Protein AF-T1GIL8-F1 (afdb_monomer)

Organism: Megaselia scalaris (NCBI:txid36166)

pLDDT: mean 85.27, std 10.21, range [36.31, 94.94]

Foldseek 3Di:
DLVV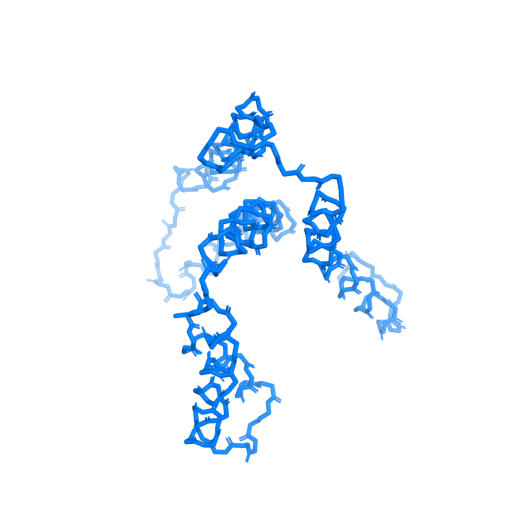VLVVVCVVVVPDDSVVSVVVSVVVVVVVVVCLVDPCNVVVVVLCCVLQPPVLCLVVVLVVLCCVPPVVHLVNVQVVCCVVPVDRDDPVVNCCSNPVVSVVSVVVVVVVVVPDDQDDDPNHGDPVVSVVVSVVSNCVSVVVVVVVVVVVVVPPPDPDPPD

Solvent-accessible surface area (backbone atoms only — not comparable to full-atom values): 9294 Å² total; per-residue (Å²): 110,71,65,58,56,50,49,57,50,38,73,74,42,74,85,60,60,70,68,59,53,50,52,52,52,50,53,53,48,49,60,60,48,54,62,48,72,43,100,63,10,67,63,53,47,52,51,44,44,46,29,58,40,54,52,38,47,55,55,52,50,49,53,50,44,48,41,49,24,64,72,65,23,44,70,52,54,45,49,53,48,24,69,76,69,72,47,84,71,56,69,66,60,48,49,37,54,53,47,48,53,52,48,54,50,49,50,52,49,52,51,55,59,70,67,62,63,84,70,61,59,95,86,40,74,65,57,70,68,58,54,54,51,33,52,49,47,27,49,54,62,56,48,49,57,59,51,53,53,51,52,52,58,73,68,49,90,63,99,58,98,84,120

Radius of gyration: 20.56 Å; Cα contacts (8 Å, |Δi|>4): 83; chains: 1; bounding box: 52×43×54 Å

InterPro domains:
  IPR000175 Sodium:neurotransmitter symporter [PF00209] (2-154)
  IPR000175 Sodium:neurotransmitter symporter [PS50267] (1-158)
  IPR000175 Sodium:neurotransmitter symporter [PTHR11616] (1-160)
  IPR037272 Sodium:neurotransmitter symporter superfamily [SSF161070] (1-154)

Secondary structure (DSSP, 8-state):
-HHHHHHHHHHH-TTS-HHHHHHHHHHHHHHHHHHHTSTTHHHHHHHHIIIIIIHHHHHHHHHHHHIIIIIIIHHHHHHHHHHHHS----HHHHHIIIIIHHHHHHHHHHHHHHS-PPPEETTEEPPHHHHHHHHHHHHHHHHHHHHHHHHHHHH--SS-S--

Mean predicted aligned error: 7.48 Å

Sequence (163 aa):
MVSCVITVIKDKFKSIPHWTLSAGASIVGFLCGLVYMTPGGQFIMNLVDFYGCCFIAIFLAIAQLIAVSWMYGVKRLCRDIAFMFGIKTGLYWRICWGFVTPGLMALVLIYSLVEYQPLTYNGVEYPDLYYNIGWGMWAIGICQLPFWACYVVYKQKGSSLME

Structure (mmCIF, N/CA/C/O backbone):
data_AF-T1GIL8-F1
#
_entry.id   AF-T1GIL8-F1
#
loop_
_atom_site.group_PDB
_atom_site.id
_atom_site.type_symbol
_atom_site.label_atom_id
_atom_site.label_alt_id
_atom_site.label_comp_id
_atom_site.label_asym_id
_atom_site.label_entity_id
_atom_site.label_seq_id
_atom_site.pdbx_PDB_ins_code
_atom_site.Cartn_x
_atom_site.Cartn_y
_atom_site.Cartn_z
_atom_site.occupancy
_atom_site.B_iso_or_equiv
_atom_site.auth_seq_id
_atom_site.auth_comp_id
_atom_site.auth_asym_id
_atom_site.auth_atom_id
_atom_site.pdbx_PDB_model_num
ATOM 1 N N . MET A 1 1 ? 9.751 -4.645 6.661 1.00 78.81 1 MET A N 1
ATOM 2 C CA . MET A 1 1 ? 8.757 -4.966 5.610 1.00 78.81 1 MET A CA 1
ATOM 3 C C . MET A 1 1 ? 8.560 -6.466 5.440 1.00 78.81 1 MET A C 1
ATOM 5 O O . MET A 1 1 ? 7.439 -6.917 5.623 1.00 78.81 1 MET A O 1
ATOM 9 N N . VAL A 1 2 ? 9.616 -7.258 5.201 1.00 87.31 2 VAL A N 1
ATOM 10 C CA . VAL A 1 2 ? 9.500 -8.734 5.099 1.00 87.31 2 VAL A CA 1
ATOM 11 C C . VAL A 1 2 ? 8.887 -9.367 6.358 1.00 87.31 2 VAL A C 1
ATOM 13 O O . VAL A 1 2 ? 8.048 -10.255 6.257 1.00 87.31 2 VAL A O 1
ATOM 16 N N . SER A 1 3 ? 9.219 -8.849 7.545 1.00 87.75 3 SER A N 1
ATOM 17 C CA . SER A 1 3 ? 8.596 -9.257 8.810 1.00 87.75 3 SER A CA 1
ATOM 18 C C . SER A 1 3 ? 7.071 -9.101 8.810 1.00 87.75 3 SER A C 1
ATOM 20 O O . SER A 1 3 ? 6.380 -10.017 9.236 1.00 87.75 3 SER A O 1
ATOM 22 N N . CYS A 1 4 ? 6.534 -7.995 8.281 1.00 89.69 4 CYS A N 1
ATOM 23 C CA . CYS A 1 4 ? 5.090 -7.766 8.188 1.00 89.69 4 CYS A CA 1
ATOM 24 C C . CYS A 1 4 ? 4.418 -8.815 7.294 1.00 89.69 4 CYS A C 1
ATOM 26 O O . CYS A 1 4 ? 3.386 -9.364 7.665 1.00 89.69 4 CYS A O 1
ATOM 28 N N . VAL A 1 5 ? 5.035 -9.139 6.152 1.00 88.50 5 VAL A N 1
ATOM 29 C CA . VAL A 1 5 ? 4.530 -10.165 5.225 1.00 88.50 5 VAL A CA 1
ATOM 30 C C . VAL A 1 5 ? 4.511 -11.538 5.896 1.00 88.50 5 VAL A C 1
ATOM 32 O O . VAL A 1 5 ? 3.494 -12.228 5.861 1.00 88.50 5 VAL A O 1
ATOM 35 N N . ILE A 1 6 ? 5.603 -11.918 6.567 1.00 90.38 6 ILE A N 1
ATOM 36 C CA . ILE A 1 6 ? 5.691 -13.198 7.281 1.00 90.38 6 ILE A CA 1
ATOM 37 C C . ILE A 1 6 ? 4.642 -13.275 8.395 1.00 90.38 6 ILE A C 1
ATOM 39 O O . ILE A 1 6 ? 4.005 -14.317 8.549 1.00 90.38 6 ILE A O 1
ATOM 43 N N . THR A 1 7 ? 4.432 -12.193 9.149 1.00 90.25 7 THR A N 1
ATOM 44 C CA . THR A 1 7 ? 3.407 -12.139 10.199 1.00 90.25 7 THR A CA 1
ATOM 45 C C . THR A 1 7 ? 2.007 -12.326 9.618 1.00 90.25 7 THR A C 1
ATOM 47 O O . THR A 1 7 ? 1.284 -13.197 10.088 1.00 90.25 7 THR A O 1
ATOM 50 N N . VAL A 1 8 ? 1.653 -11.617 8.538 1.00 90.44 8 VAL A N 1
ATOM 51 C CA . VAL A 1 8 ? 0.337 -11.756 7.884 1.00 90.44 8 VAL A CA 1
ATOM 52 C C . VAL A 1 8 ? 0.098 -13.186 7.383 1.00 90.44 8 VAL A C 1
ATOM 54 O O . VAL A 1 8 ? -0.992 -13.734 7.559 1.00 90.44 8 VAL A O 1
ATOM 57 N N . ILE A 1 9 ? 1.114 -13.822 6.790 1.00 89.44 9 ILE A N 1
ATOM 58 C CA . ILE A 1 9 ? 1.013 -15.215 6.327 1.00 89.44 9 ILE A CA 1
ATOM 59 C C . ILE A 1 9 ? 0.846 -16.167 7.515 1.00 89.44 9 ILE A C 1
ATOM 61 O O . ILE A 1 9 ? 0.002 -17.063 7.473 1.00 89.44 9 ILE A O 1
ATOM 65 N N . LYS A 1 10 ? 1.616 -15.963 8.587 1.00 88.88 10 LYS A N 1
ATOM 66 C CA . LYS A 1 10 ? 1.553 -16.784 9.800 1.00 88.88 10 LYS A CA 1
ATOM 67 C C . LYS A 1 10 ? 0.206 -16.654 10.519 1.00 88.88 10 LYS A C 1
ATOM 69 O O . LYS A 1 10 ? -0.299 -17.656 11.023 1.00 88.88 10 LYS A O 1
ATOM 74 N N . ASP A 1 11 ? -0.395 -15.466 10.518 1.00 91.69 11 ASP A N 1
ATOM 75 C CA . ASP A 1 11 ? -1.718 -15.223 11.105 1.00 91.69 11 ASP A CA 1
ATOM 76 C C . ASP A 1 11 ? -2.827 -15.970 10.346 1.00 91.69 11 ASP A C 1
ATOM 78 O O . ASP A 1 11 ? -3.778 -16.458 10.958 1.00 91.69 11 ASP A O 1
ATOM 82 N N . LYS A 1 12 ? -2.695 -16.124 9.019 1.00 89.06 12 LYS A N 1
ATOM 83 C CA . LYS A 1 12 ? -3.610 -16.944 8.204 1.00 89.06 12 LYS A CA 1
ATOM 84 C C . LYS A 1 12 ? -3.327 -18.445 8.319 1.00 89.06 12 LYS A C 1
ATOM 86 O O . LYS A 1 12 ? -4.268 -19.231 8.405 1.00 89.06 12 LYS A O 1
ATOM 91 N N . PHE A 1 13 ? -2.058 -18.849 8.331 1.00 88.88 13 PHE A N 1
ATOM 92 C CA . PHE A 1 13 ? -1.621 -20.248 8.346 1.00 88.88 13 PHE A CA 1
ATOM 93 C C . PHE A 1 13 ? -0.810 -20.564 9.605 1.00 88.88 13 PHE A C 1
ATOM 95 O O . PHE A 1 13 ? 0.411 -20.728 9.572 1.00 88.88 13 PHE A O 1
ATOM 102 N N . LYS A 1 14 ? -1.517 -20.722 10.729 1.00 82.88 14 LYS A N 1
ATOM 103 C CA . LYS A 1 14 ? -0.918 -20.948 12.058 1.00 82.88 14 LYS A CA 1
ATOM 104 C C . LYS A 1 14 ? -0.079 -22.235 12.169 1.00 82.88 14 LYS A C 1
ATOM 106 O O . LYS A 1 14 ? 0.709 -22.366 13.098 1.00 82.88 14 LYS A O 1
ATOM 111 N N . SER A 1 15 ? -0.243 -23.178 11.236 1.00 85.88 15 SER A N 1
ATOM 112 C CA . SER A 1 15 ? 0.443 -24.478 11.240 1.00 85.88 15 SER A CA 1
ATOM 113 C C . SER A 1 15 ? 1.888 -24.433 10.728 1.00 85.88 15 SER A C 1
ATOM 115 O O . SER A 1 15 ? 2.620 -25.400 10.929 1.00 85.88 15 SER A O 1
ATOM 117 N N . ILE A 1 16 ? 2.306 -23.364 10.040 1.00 87.00 16 ILE A N 1
ATOM 118 C CA . ILE A 1 16 ? 3.621 -23.314 9.386 1.00 87.00 16 ILE A CA 1
ATOM 119 C C . ILE A 1 16 ? 4.664 -22.734 10.359 1.00 87.00 16 ILE A C 1
ATOM 121 O O . ILE A 1 16 ? 4.433 -21.671 10.946 1.00 87.00 16 ILE A O 1
ATOM 125 N N . PRO A 1 17 ? 5.829 -23.384 10.539 1.00 86.94 17 PRO A N 1
ATOM 126 C CA . PRO A 1 17 ? 6.876 -22.867 11.410 1.00 86.94 17 PRO A CA 1
ATOM 127 C C . PRO A 1 17 ? 7.534 -21.600 10.833 1.00 86.94 17 PRO A C 1
ATOM 129 O O . PRO A 1 17 ? 7.717 -21.446 9.626 1.00 86.94 17 PRO A O 1
ATOM 132 N N . HIS A 1 18 ? 7.931 -20.683 11.723 1.00 86.19 18 HIS A N 1
ATOM 133 C CA . HIS A 1 18 ? 8.435 -19.355 11.345 1.00 86.19 18 HIS A CA 1
ATOM 134 C C . HIS A 1 18 ? 9.722 -19.400 10.506 1.00 86.19 18 HIS A C 1
ATOM 136 O O . HIS A 1 18 ? 9.877 -18.607 9.579 1.00 86.19 18 HIS A O 1
ATOM 142 N N . TRP A 1 19 ? 10.624 -20.341 10.799 1.00 87.75 19 TRP A N 1
ATOM 143 C CA . TRP A 1 19 ? 11.894 -20.468 10.083 1.00 87.75 19 TRP A CA 1
ATOM 144 C C . TRP A 1 19 ? 11.685 -20.805 8.598 1.00 87.75 19 TRP A C 1
ATOM 146 O O . TRP A 1 19 ? 12.368 -20.240 7.750 1.00 87.75 19 TRP A O 1
ATOM 156 N N . THR A 1 20 ? 10.693 -21.643 8.271 1.00 89.75 20 THR A N 1
ATOM 157 C CA . THR A 1 20 ? 10.372 -22.020 6.885 1.00 89.75 20 THR A CA 1
ATOM 158 C C . THR A 1 20 ? 9.805 -20.843 6.099 1.00 89.75 20 THR A C 1
ATOM 160 O O . THR A 1 20 ? 10.187 -20.638 4.950 1.00 89.75 20 THR A O 1
ATOM 163 N N . LEU A 1 21 ? 8.945 -20.028 6.720 1.00 90.56 21 LEU A N 1
ATOM 164 C CA . LEU A 1 21 ? 8.421 -18.809 6.092 1.00 90.56 21 LEU A CA 1
ATOM 165 C C . LEU A 1 21 ? 9.537 -17.801 5.800 1.00 90.56 21 LEU A C 1
ATOM 167 O O . LEU A 1 21 ? 9.569 -17.220 4.718 1.00 90.56 21 LEU A O 1
ATOM 171 N N . SER A 1 22 ? 10.463 -17.622 6.747 1.00 91.31 22 SER A N 1
ATOM 172 C CA . SER A 1 22 ? 11.615 -16.735 6.568 1.00 91.31 22 SER A CA 1
ATOM 173 C C . SER A 1 22 ? 12.537 -17.228 5.450 1.00 91.31 22 SER A C 1
ATOM 175 O O . SER A 1 22 ? 12.840 -16.475 4.529 1.00 91.31 22 SER A O 1
ATOM 177 N N . ALA A 1 23 ? 12.896 -18.517 5.461 1.00 92.69 23 ALA A N 1
ATOM 178 C CA . ALA A 1 23 ? 13.730 -19.120 4.424 1.00 92.69 23 ALA A CA 1
ATOM 179 C C . ALA A 1 23 ? 13.091 -19.005 3.029 1.00 92.69 23 ALA A C 1
ATOM 181 O O . ALA A 1 23 ? 13.760 -18.603 2.078 1.00 92.69 23 ALA A O 1
ATOM 182 N N . GLY A 1 24 ? 11.788 -19.284 2.909 1.00 92.12 24 GLY A N 1
ATOM 183 C CA . GLY A 1 24 ? 11.055 -19.126 1.652 1.00 92.12 24 GLY A CA 1
ATOM 184 C C . GLY A 1 24 ? 11.058 -17.681 1.146 1.00 92.12 24 GLY A C 1
ATOM 185 O O . GLY A 1 24 ? 11.370 -17.440 -0.019 1.00 92.12 24 GLY A O 1
ATOM 186 N N . ALA A 1 25 ? 10.786 -16.710 2.024 1.00 92.19 25 ALA A N 1
ATOM 187 C CA . ALA A 1 25 ? 10.817 -15.292 1.668 1.00 92.19 25 ALA A CA 1
ATOM 188 C C . ALA A 1 25 ? 12.215 -14.835 1.216 1.00 92.19 25 ALA A C 1
ATOM 190 O O . ALA A 1 25 ? 12.326 -14.086 0.246 1.00 92.19 25 ALA A O 1
ATOM 191 N N . SER A 1 26 ? 13.280 -15.309 1.871 1.00 93.06 26 SER A N 1
ATOM 192 C CA . SER A 1 26 ? 14.661 -15.008 1.481 1.00 93.06 26 SER A CA 1
ATOM 193 C C . SER A 1 26 ? 15.029 -15.594 0.119 1.00 93.06 26 SER A C 1
ATOM 195 O O . SER A 1 26 ? 15.640 -14.894 -0.684 1.00 93.06 26 SER A O 1
ATOM 197 N N . ILE A 1 27 ? 14.636 -16.840 -0.172 1.00 94.94 27 ILE A N 1
ATOM 198 C CA . ILE A 1 27 ? 14.907 -17.480 -1.470 1.00 94.94 27 ILE A CA 1
ATOM 199 C C . ILE A 1 27 ? 14.178 -16.735 -2.594 1.00 94.94 27 ILE A C 1
ATOM 201 O O . ILE A 1 27 ? 14.796 -16.383 -3.596 1.00 94.94 27 ILE A O 1
ATOM 205 N N . VAL A 1 28 ? 12.887 -16.437 -2.416 1.00 93.81 28 VAL A N 1
ATOM 206 C CA . VAL A 1 28 ? 12.107 -15.679 -3.409 1.00 93.81 28 VAL A CA 1
ATOM 207 C C . VAL A 1 28 ? 12.686 -14.275 -3.596 1.00 93.81 28 VAL A C 1
ATOM 209 O O . VAL A 1 28 ? 12.877 -13.836 -4.727 1.00 93.81 28 VAL A O 1
ATOM 212 N N . GLY A 1 29 ? 13.025 -13.589 -2.500 1.00 92.69 29 GLY A N 1
ATOM 213 C CA . GLY A 1 29 ? 13.655 -12.271 -2.546 1.00 92.69 29 GLY A CA 1
ATOM 214 C C . GLY A 1 29 ? 14.998 -12.277 -3.280 1.00 92.69 29 GLY A C 1
ATOM 215 O O . GLY A 1 29 ? 15.259 -11.374 -4.069 1.00 92.69 29 GLY A O 1
ATOM 216 N N . PHE A 1 30 ? 15.819 -13.311 -3.081 1.00 93.94 30 PHE A N 1
ATOM 217 C CA . PHE A 1 30 ? 17.088 -13.480 -3.789 1.00 93.94 30 PHE A CA 1
ATOM 218 C C . PHE A 1 30 ? 16.880 -13.704 -5.293 1.00 93.94 30 PHE A C 1
ATOM 220 O O . PHE A 1 30 ? 17.522 -13.037 -6.102 1.00 93.94 30 PHE A O 1
ATOM 227 N N . LEU A 1 31 ? 15.944 -14.581 -5.674 1.00 94.31 31 LEU A N 1
ATOM 228 C CA . LEU A 1 31 ? 15.628 -14.850 -7.081 1.00 94.31 31 LEU A CA 1
ATOM 229 C C . LEU A 1 31 ? 15.094 -13.606 -7.803 1.00 94.31 31 LEU A C 1
ATOM 231 O O . LEU A 1 31 ? 15.541 -13.305 -8.907 1.00 94.31 31 LEU A O 1
ATOM 235 N N . CYS A 1 32 ? 14.194 -12.846 -7.175 1.00 91.56 32 CYS A N 1
ATOM 236 C CA . CYS A 1 32 ? 13.731 -11.570 -7.726 1.00 91.56 32 CYS A CA 1
ATOM 237 C C . CYS A 1 32 ? 14.862 -10.530 -7.774 1.00 91.56 32 CYS A C 1
ATOM 239 O O . CYS A 1 32 ? 14.979 -9.788 -8.744 1.00 91.56 32 CYS A O 1
ATOM 241 N N . GLY A 1 33 ? 15.721 -10.502 -6.751 1.00 91.69 33 GLY A N 1
ATOM 242 C CA . GLY A 1 33 ? 16.879 -9.613 -6.668 1.00 91.69 33 GLY A CA 1
ATOM 243 C C . GLY A 1 33 ? 17.884 -9.803 -7.807 1.00 91.69 33 GLY A C 1
ATOM 244 O O . GLY A 1 33 ? 18.444 -8.821 -8.292 1.00 91.69 33 GLY A O 1
ATOM 245 N N . LEU A 1 34 ? 18.070 -11.039 -8.283 1.00 92.75 34 LEU A N 1
ATOM 246 C CA . LEU A 1 34 ? 18.970 -11.346 -9.402 1.00 92.75 34 LEU A CA 1
ATOM 247 C C . LEU A 1 34 ? 18.593 -10.607 -10.692 1.00 92.75 34 LEU A C 1
ATOM 249 O O . LEU A 1 34 ? 19.487 -10.186 -11.424 1.00 92.75 34 LEU A O 1
ATOM 253 N N . VAL A 1 35 ? 17.298 -10.393 -10.953 1.00 90.56 35 VAL A N 1
ATOM 254 C CA . VAL A 1 35 ? 16.825 -9.654 -12.140 1.00 90.56 35 VAL A CA 1
ATOM 255 C C . VAL A 1 35 ? 17.392 -8.232 -12.155 1.00 90.56 35 VAL A C 1
ATOM 257 O O . VAL A 1 35 ? 17.794 -7.724 -13.203 1.00 90.56 35 VAL A O 1
ATOM 260 N N . TYR A 1 36 ? 17.507 -7.614 -10.982 1.00 89.44 36 TYR A N 1
ATOM 261 C CA . TYR A 1 36 ? 17.977 -6.241 -10.840 1.00 89.44 36 TYR A CA 1
ATOM 262 C C . TYR A 1 36 ? 19.501 -6.086 -10.824 1.00 89.44 36 TYR A C 1
ATOM 264 O O . TYR A 1 36 ? 19.995 -4.969 -10.938 1.00 89.44 36 TYR A O 1
ATOM 272 N N . MET A 1 37 ? 20.251 -7.185 -10.719 1.00 91.12 37 MET A N 1
ATOM 273 C CA . MET A 1 37 ? 21.720 -7.177 -10.797 1.00 91.12 37 MET A CA 1
ATOM 274 C C . MET A 1 37 ? 22.240 -7.242 -12.243 1.00 91.12 37 MET A C 1
ATOM 276 O O . MET A 1 37 ? 23.444 -7.181 -12.480 1.00 91.12 37 MET A O 1
ATOM 280 N N . THR A 1 38 ? 21.349 -7.388 -13.226 1.00 91.94 38 THR A N 1
ATOM 281 C CA . THR A 1 38 ? 21.703 -7.384 -14.652 1.00 91.94 38 THR A CA 1
ATOM 282 C C . THR A 1 38 ? 22.129 -5.979 -15.121 1.00 91.94 38 THR A C 1
ATOM 284 O O . THR A 1 38 ? 21.755 -4.989 -14.492 1.00 91.94 38 THR A O 1
ATOM 287 N N . PRO A 1 39 ? 22.877 -5.830 -16.236 1.00 85.19 39 PRO A N 1
ATOM 288 C CA . PRO A 1 39 ? 23.346 -4.518 -16.714 1.00 85.19 39 PRO A CA 1
ATOM 289 C C . PRO A 1 39 ? 22.224 -3.514 -17.053 1.00 85.19 39 PRO A C 1
ATOM 291 O O . PRO A 1 39 ? 22.476 -2.315 -17.093 1.00 85.19 39 PRO A O 1
ATOM 294 N N . GLY A 1 40 ? 20.985 -3.981 -17.260 1.00 83.56 40 GLY A N 1
ATOM 295 C CA . GLY A 1 40 ? 19.784 -3.144 -17.410 1.00 83.56 40 GLY A CA 1
ATOM 296 C C . GLY A 1 40 ? 18.918 -3.053 -16.146 1.00 83.56 40 GLY A C 1
ATOM 297 O O . GLY A 1 40 ? 17.817 -2.509 -16.190 1.00 83.56 40 GLY A O 1
ATOM 298 N N . GLY A 1 41 ? 19.375 -3.593 -15.017 1.00 87.00 41 GLY A N 1
ATOM 299 C CA . GLY A 1 41 ? 18.572 -3.754 -13.808 1.00 87.00 41 GLY A CA 1
ATOM 300 C C . GLY A 1 41 ? 18.111 -2.435 -13.191 1.00 87.00 41 GLY A 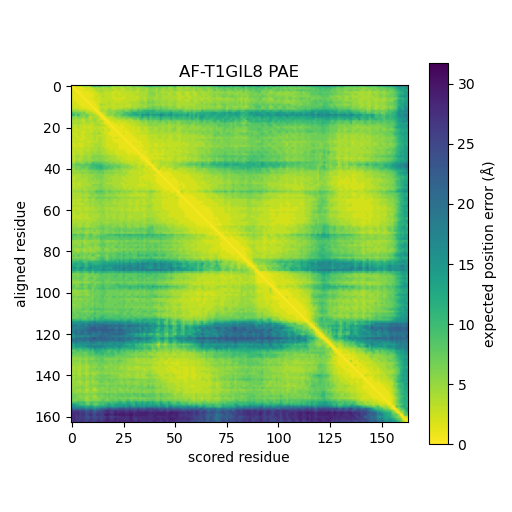C 1
ATOM 301 O O . GLY A 1 41 ? 16.974 -2.349 -12.739 1.00 87.00 41 GLY A O 1
ATOM 302 N N . GLN A 1 42 ? 18.932 -1.381 -13.256 1.00 86.25 42 GLN A N 1
ATOM 303 C CA . GLN A 1 42 ? 18.573 -0.057 -12.732 1.00 86.25 42 GLN A CA 1
ATOM 304 C C . GLN A 1 42 ? 17.385 0.576 -13.480 1.00 86.25 42 GLN A C 1
ATOM 306 O O . GLN A 1 42 ? 16.569 1.267 -12.873 1.00 86.25 42 GLN A O 1
ATOM 311 N N . PHE A 1 43 ? 17.255 0.306 -14.781 1.00 85.00 43 PHE A N 1
ATOM 312 C CA . PHE A 1 43 ? 16.119 0.755 -15.589 1.00 85.00 43 PHE A CA 1
ATOM 313 C C . PHE A 1 43 ? 14.818 0.079 -15.130 1.00 85.00 43 PHE A C 1
ATOM 315 O O . PHE A 1 43 ? 13.814 0.743 -14.882 1.00 85.00 43 PHE A O 1
ATOM 322 N N . ILE A 1 44 ? 14.854 -1.243 -14.931 1.00 86.81 44 ILE A N 1
ATOM 323 C CA . ILE A 1 44 ? 13.699 -2.014 -14.446 1.00 86.81 44 ILE A CA 1
ATOM 324 C C . ILE A 1 44 ? 13.354 -1.620 -13.003 1.00 86.81 44 ILE A C 1
ATOM 326 O O . ILE A 1 44 ? 12.179 -1.442 -12.689 1.00 86.81 44 ILE A O 1
ATOM 330 N N . MET A 1 45 ? 14.360 -1.433 -12.140 1.00 88.88 45 MET A N 1
ATOM 331 C CA . MET A 1 45 ? 14.171 -0.974 -10.760 1.00 88.88 45 MET A CA 1
ATOM 332 C C . MET A 1 45 ? 13.392 0.338 -10.707 1.00 88.88 45 MET A C 1
ATOM 334 O O . MET A 1 45 ? 12.425 0.432 -9.960 1.00 88.88 45 MET A O 1
ATOM 338 N N . ASN A 1 46 ? 13.777 1.331 -11.515 1.00 87.69 46 ASN A N 1
ATOM 339 C CA . ASN A 1 46 ? 13.123 2.639 -11.503 1.00 87.69 46 ASN A CA 1
ATOM 340 C C . ASN A 1 46 ? 11.655 2.557 -11.959 1.00 87.69 46 ASN A C 1
ATOM 342 O O . ASN A 1 46 ? 10.772 3.147 -11.339 1.00 87.69 46 ASN A O 1
ATOM 346 N N . LEU A 1 47 ? 11.377 1.774 -13.009 1.00 86.56 47 LEU A N 1
ATOM 347 C CA . LEU A 1 47 ? 10.011 1.546 -13.490 1.00 86.56 47 LEU A CA 1
ATOM 348 C C . LEU A 1 47 ? 9.130 0.898 -12.409 1.00 86.56 47 LEU A C 1
ATOM 350 O O . LEU A 1 47 ? 8.009 1.350 -12.163 1.00 86.56 47 LEU A O 1
ATOM 354 N N . VAL A 1 48 ? 9.638 -0.159 -11.768 1.00 89.81 48 VAL A N 1
ATOM 355 C CA . VAL A 1 48 ? 8.918 -0.910 -10.730 1.00 89.81 48 VAL A CA 1
ATOM 356 C C . VAL A 1 48 ? 8.747 -0.088 -9.456 1.00 89.81 48 VAL A C 1
ATOM 358 O O . VAL A 1 48 ? 7.685 -0.154 -8.844 1.00 89.81 48 VAL A O 1
ATOM 361 N N . ASP A 1 49 ? 9.742 0.697 -9.051 1.00 89.75 49 ASP A N 1
ATOM 362 C CA . ASP A 1 49 ? 9.638 1.537 -7.857 1.00 89.75 49 ASP A CA 1
ATOM 363 C C . ASP A 1 49 ? 8.567 2.621 -8.033 1.00 89.75 49 ASP A C 1
ATOM 365 O O . ASP A 1 49 ? 7.684 2.780 -7.185 1.00 89.75 49 ASP A O 1
ATOM 369 N N . PHE A 1 50 ? 8.554 3.287 -9.190 1.00 87.31 50 PHE A N 1
ATOM 370 C CA . PHE A 1 50 ? 7.569 4.323 -9.469 1.00 87.31 50 PHE A CA 1
ATOM 371 C C . PHE A 1 50 ? 6.146 3.757 -9.600 1.00 87.31 50 PHE A C 1
ATOM 373 O O . PHE A 1 50 ? 5.256 4.138 -8.835 1.00 87.31 50 PHE A O 1
ATOM 380 N N . TYR A 1 51 ? 5.919 2.825 -10.536 1.00 85.81 51 TYR A N 1
ATOM 381 C CA . TYR A 1 51 ? 4.574 2.300 -10.811 1.00 85.81 51 TYR A CA 1
ATOM 382 C C . TYR A 1 51 ? 4.111 1.248 -9.805 1.00 85.81 51 TYR A C 1
ATOM 384 O O . TYR A 1 51 ? 2.919 1.160 -9.528 1.00 85.81 51 TYR A O 1
ATOM 392 N N . GLY A 1 52 ? 5.025 0.429 -9.287 1.00 85.81 52 GLY A N 1
ATOM 393 C CA . GLY A 1 52 ? 4.726 -0.740 -8.457 1.00 85.81 52 GLY A CA 1
ATOM 394 C C . GLY A 1 52 ? 4.797 -0.497 -6.949 1.00 85.81 52 GLY A C 1
ATOM 395 O O . GLY A 1 52 ? 4.192 -1.255 -6.192 1.00 85.81 52 GLY A O 1
ATOM 396 N N . CYS A 1 53 ? 5.506 0.537 -6.491 1.00 88.19 53 CYS A N 1
ATOM 397 C CA . CYS A 1 53 ? 5.628 0.850 -5.068 1.00 88.19 53 CYS A CA 1
ATOM 398 C C . CYS A 1 53 ? 5.000 2.208 -4.751 1.00 88.19 53 CYS A C 1
ATOM 400 O O . CYS A 1 53 ? 3.929 2.256 -4.143 1.00 88.19 53 CYS A O 1
ATOM 402 N N . CYS A 1 54 ? 5.618 3.301 -5.201 1.00 88.19 54 CYS A N 1
ATOM 403 C CA . CYS A 1 54 ? 5.244 4.661 -4.817 1.00 88.19 54 CYS A CA 1
ATOM 404 C C . CYS A 1 54 ? 3.810 5.010 -5.229 1.00 88.19 54 CYS A C 1
ATOM 406 O O . CYS A 1 54 ? 2.995 5.388 -4.382 1.00 88.19 54 CYS A O 1
ATOM 408 N N . PHE A 1 55 ? 3.471 4.835 -6.510 1.00 86.50 55 PHE A N 1
ATOM 409 C CA . PHE A 1 55 ? 2.163 5.244 -7.017 1.00 86.50 55 PHE A CA 1
ATOM 410 C C . PHE A 1 55 ? 1.031 4.392 -6.419 1.00 86.50 55 PHE A C 1
ATOM 412 O O . PHE A 1 55 ? 0.041 4.935 -5.934 1.00 86.50 55 PHE A O 1
ATOM 419 N N . ILE A 1 56 ? 1.199 3.067 -6.336 1.00 91.44 56 ILE A N 1
ATOM 420 C CA . ILE A 1 56 ? 0.215 2.173 -5.693 1.00 91.44 56 ILE A CA 1
ATOM 421 C C . ILE A 1 56 ? 0.061 2.502 -4.200 1.00 91.44 56 ILE A C 1
ATOM 423 O O . ILE A 1 56 ? -1.066 2.557 -3.702 1.00 91.44 56 ILE A O 1
ATOM 427 N N . ALA A 1 57 ? 1.161 2.746 -3.481 1.00 90.38 57 ALA A N 1
ATOM 428 C CA . ALA A 1 57 ? 1.129 3.025 -2.048 1.00 90.38 57 ALA A CA 1
ATOM 429 C C . ALA A 1 57 ? 0.345 4.300 -1.715 1.00 90.38 57 ALA A C 1
ATOM 431 O O . ALA A 1 57 ? -0.429 4.286 -0.760 1.00 90.38 57 ALA A O 1
ATOM 432 N N . ILE A 1 58 ? 0.487 5.370 -2.506 1.00 89.62 58 ILE A N 1
ATOM 433 C CA . ILE A 1 58 ? -0.266 6.621 -2.302 1.00 89.62 58 ILE A CA 1
ATOM 434 C C . ILE A 1 58 ? -1.774 6.369 -2.437 1.00 89.62 58 ILE A C 1
ATOM 436 O O . ILE A 1 58 ? -2.548 6.753 -1.556 1.00 89.62 58 ILE A O 1
ATOM 440 N N . PHE A 1 59 ? -2.197 5.667 -3.493 1.00 89.62 59 PHE A N 1
ATOM 441 C CA . PHE A 1 59 ? -3.610 5.329 -3.700 1.00 89.62 59 PHE A CA 1
ATOM 442 C C . PHE A 1 59 ? -4.166 4.442 -2.579 1.00 89.62 59 PHE A C 1
ATOM 444 O O . PHE A 1 59 ? -5.239 4.727 -2.039 1.00 89.62 59 PHE A O 1
ATOM 451 N N . LEU A 1 60 ? -3.437 3.389 -2.195 1.00 92.06 60 LEU A N 1
ATOM 452 C CA . LEU A 1 60 ? -3.859 2.489 -1.120 1.00 92.06 60 LEU A CA 1
ATOM 453 C C . LEU A 1 60 ? -3.904 3.198 0.238 1.00 92.06 60 LEU A C 1
ATOM 455 O O . LEU A 1 60 ? -4.852 2.981 0.991 1.00 92.06 60 LEU A O 1
ATOM 459 N N . ALA A 1 61 ? -2.942 4.071 0.542 1.00 91.38 61 ALA A N 1
ATOM 460 C CA . ALA A 1 61 ? -2.922 4.839 1.785 1.00 91.38 61 ALA A CA 1
ATOM 461 C C . ALA A 1 61 ? -4.142 5.763 1.896 1.00 91.38 61 ALA A C 1
ATOM 463 O O . ALA A 1 61 ? -4.785 5.810 2.945 1.00 91.38 61 ALA A O 1
ATOM 464 N N . ILE A 1 62 ? -4.516 6.447 0.810 1.00 90.69 62 ILE A N 1
ATOM 465 C CA . ILE A 1 62 ? -5.717 7.293 0.780 1.00 90.69 62 ILE A CA 1
ATOM 466 C C . ILE A 1 62 ? -6.976 6.450 0.963 1.00 90.69 62 ILE A C 1
ATOM 468 O O . ILE A 1 62 ? -7.803 6.778 1.812 1.00 90.69 62 ILE A O 1
ATOM 472 N N . ALA A 1 63 ? -7.109 5.339 0.233 1.00 91.56 63 ALA A N 1
ATOM 473 C CA . ALA A 1 63 ? -8.249 4.440 0.393 1.00 91.56 63 ALA A CA 1
ATOM 474 C C . ALA A 1 63 ? -8.364 3.919 1.838 1.00 91.56 63 ALA A C 1
ATOM 476 O O . ALA A 1 63 ? -9.458 3.882 2.403 1.00 91.56 63 ALA A O 1
ATOM 477 N N . GLN A 1 64 ? -7.236 3.582 2.467 1.00 92.06 64 GLN A N 1
ATOM 478 C CA . GLN A 1 64 ? -7.186 3.115 3.850 1.00 92.06 64 GLN A CA 1
ATOM 479 C C . GLN A 1 64 ? -7.569 4.221 4.846 1.00 92.06 64 GLN A C 1
ATOM 481 O O . GLN A 1 64 ? -8.319 3.964 5.787 1.00 92.06 64 GLN A O 1
ATOM 486 N N . LEU A 1 65 ? -7.129 5.461 4.620 1.00 91.94 65 LEU A N 1
ATOM 487 C CA . LEU A 1 65 ? -7.513 6.611 5.441 1.00 91.94 65 LEU A CA 1
ATOM 488 C C . LEU A 1 65 ? -9.000 6.945 5.307 1.00 91.94 65 LEU A C 1
ATOM 490 O O . LEU A 1 65 ? -9.664 7.154 6.315 1.00 91.94 65 LEU A O 1
ATOM 494 N N . ILE A 1 66 ? -9.547 6.934 4.092 1.00 90.81 66 ILE A N 1
ATOM 495 C CA . ILE A 1 66 ? -10.985 7.122 3.839 1.00 90.81 66 ILE A CA 1
ATOM 496 C C . ILE A 1 66 ? -11.788 6.022 4.546 1.00 90.81 66 ILE A C 1
ATOM 498 O O . ILE A 1 66 ? -12.775 6.313 5.231 1.00 90.81 66 ILE A O 1
ATOM 502 N N . ALA A 1 67 ? -11.344 4.766 4.440 1.00 90.88 67 ALA A N 1
ATOM 503 C CA . ALA A 1 67 ? -11.986 3.639 5.103 1.00 90.88 67 ALA A CA 1
ATOM 504 C C . ALA A 1 67 ? -11.982 3.795 6.634 1.00 90.88 67 ALA A C 1
ATOM 506 O O . ALA A 1 67 ? -13.014 3.617 7.278 1.00 90.88 67 ALA A O 1
ATOM 507 N N . VAL A 1 68 ? -10.860 4.186 7.241 1.00 90.56 68 VAL A N 1
ATOM 508 C CA . VAL A 1 68 ? -10.775 4.357 8.702 1.00 90.56 68 VAL A CA 1
ATOM 509 C C . VAL A 1 68 ? -11.541 5.600 9.175 1.00 90.56 68 VAL A C 1
ATOM 511 O O . VAL A 1 68 ? -12.297 5.540 10.147 1.00 90.56 68 VAL A O 1
ATOM 514 N N . SER A 1 69 ? -11.387 6.733 8.495 1.00 89.12 69 SER A N 1
ATOM 515 C CA . SER A 1 69 ? -11.944 8.008 8.950 1.00 89.12 69 SER A CA 1
ATOM 516 C C . SER A 1 69 ? -13.448 8.121 8.710 1.00 89.12 69 SER A C 1
ATOM 518 O O . SER A 1 69 ? -14.167 8.574 9.609 1.00 89.12 69 SER A O 1
ATOM 520 N N . TRP A 1 70 ? -13.943 7.684 7.546 1.00 88.00 70 TRP A N 1
ATOM 521 C CA . TRP A 1 70 ? -15.354 7.832 7.169 1.00 88.00 70 TRP A CA 1
ATOM 522 C C . TRP A 1 70 ? -16.158 6.532 7.220 1.00 88.00 70 TRP A C 1
ATOM 524 O O . TRP A 1 70 ? -17.266 6.571 7.750 1.00 88.00 70 TRP A O 1
ATOM 534 N N . MET A 1 71 ? -15.637 5.391 6.742 1.00 87.75 71 MET A N 1
ATOM 535 C CA . MET A 1 71 ? -16.413 4.135 6.782 1.00 87.75 71 MET A CA 1
ATOM 536 C C . MET A 1 71 ? -16.485 3.543 8.195 1.00 87.75 71 MET A C 1
ATOM 538 O O . MET A 1 71 ? -17.568 3.219 8.678 1.00 87.75 71 MET A O 1
ATOM 542 N N . TYR A 1 72 ? -15.347 3.421 8.885 1.00 88.56 72 TYR A N 1
ATOM 543 C CA . TYR A 1 72 ? -15.315 2.975 10.281 1.00 88.56 72 TYR A CA 1
ATOM 544 C C . TYR A 1 72 ? -15.797 4.081 11.231 1.00 88.56 72 TYR A C 1
ATOM 546 O O . TYR A 1 72 ? -16.562 3.839 12.168 1.00 88.56 72 TYR A O 1
ATOM 554 N N . GLY A 1 73 ? -15.401 5.321 10.943 1.00 88.06 73 GLY A N 1
ATOM 555 C CA . GLY A 1 73 ? -15.862 6.513 11.635 1.00 88.06 73 GLY A CA 1
ATOM 556 C C . GLY A 1 73 ? -14.986 6.882 12.831 1.00 88.06 73 GLY A C 1
ATOM 557 O O . GLY A 1 73 ? -14.817 6.122 13.787 1.00 88.06 73 GLY A O 1
ATOM 558 N N . VAL A 1 74 ? -14.519 8.132 12.840 1.00 87.88 74 VAL A N 1
ATOM 559 C CA . VAL A 1 74 ? -13.629 8.686 13.880 1.00 87.88 74 VAL A CA 1
ATOM 560 C C . VAL A 1 74 ? -14.167 8.509 15.308 1.00 87.88 74 VAL A C 1
ATOM 562 O O . VAL A 1 74 ? -13.403 8.299 16.246 1.00 87.88 74 VAL A O 1
ATOM 565 N N . LYS A 1 75 ? -15.492 8.557 15.511 1.00 86.50 75 LYS A N 1
ATOM 566 C CA . LYS A 1 75 ? -16.095 8.358 16.843 1.00 86.50 75 LYS A CA 1
ATOM 567 C C . LYS A 1 75 ? -15.858 6.945 17.389 1.00 86.50 75 LYS A C 1
ATOM 569 O O . LYS A 1 75 ? -15.679 6.815 18.600 1.00 86.50 75 LYS A O 1
ATOM 574 N N . ARG A 1 76 ? -15.877 5.918 16.528 1.00 88.38 76 ARG A N 1
ATOM 575 C CA . ARG A 1 76 ? -15.599 4.523 16.912 1.00 88.38 76 ARG A CA 1
ATOM 576 C C . ARG A 1 76 ? -14.111 4.354 17.197 1.00 88.38 76 ARG A C 1
ATOM 578 O O . ARG A 1 76 ? -13.768 3.914 18.284 1.00 88.38 76 ARG A O 1
ATOM 585 N N . LEU A 1 77 ? -13.257 4.899 16.328 1.00 88.06 77 LEU A N 1
ATOM 586 C CA . LEU A 1 77 ? -11.807 4.928 16.540 1.00 88.06 77 LEU A CA 1
ATOM 587 C C . LEU A 1 77 ? -11.421 5.552 17.896 1.00 88.06 77 LEU A C 1
ATOM 589 O O . LEU A 1 77 ? -10.665 4.968 18.665 1.00 88.06 77 LEU A O 1
ATOM 593 N N . CYS A 1 78 ? -11.995 6.707 18.247 1.00 87.38 78 CYS A N 1
ATOM 594 C CA . CYS A 1 78 ? -11.767 7.338 19.551 1.00 87.38 78 CYS A CA 1
ATOM 595 C C . CYS A 1 78 ? -12.222 6.474 20.737 1.00 87.38 78 CYS A C 1
ATOM 597 O O . CYS A 1 78 ? -11.643 6.567 21.818 1.00 87.38 78 CYS A O 1
ATOM 599 N N . ARG A 1 79 ? -13.284 5.677 20.564 1.00 89.06 79 ARG A N 1
ATOM 600 C CA . ARG A 1 79 ? -13.786 4.774 21.604 1.00 89.06 79 ARG A CA 1
ATOM 601 C C . ARG A 1 79 ? -12.824 3.609 21.813 1.00 89.06 79 ARG A C 1
ATOM 603 O O . ARG A 1 79 ? -12.530 3.292 22.960 1.00 89.06 79 ARG A O 1
ATOM 610 N N . ASP A 1 80 ? -12.303 3.037 20.734 1.00 90.31 80 ASP A N 1
ATOM 611 C CA . ASP A 1 80 ? -11.353 1.925 20.806 1.00 90.31 80 ASP A CA 1
ATOM 612 C C . ASP A 1 80 ? -10.032 2.366 21.439 1.00 90.31 80 ASP A C 1
ATOM 614 O O . ASP A 1 80 ? -9.493 1.678 22.301 1.00 90.31 80 ASP A O 1
ATOM 618 N N . ILE A 1 81 ? -9.555 3.569 21.103 1.00 89.50 81 ILE A N 1
ATOM 619 C CA . ILE A 1 81 ? -8.361 4.155 21.730 1.00 89.50 81 ILE A CA 1
ATOM 620 C C . ILE A 1 81 ? -8.588 4.382 23.229 1.00 89.50 81 ILE A C 1
ATOM 622 O O . ILE A 1 81 ? -7.718 4.063 24.040 1.00 89.50 81 ILE A O 1
ATOM 626 N N . ALA A 1 82 ? -9.764 4.885 23.615 1.00 90.88 82 ALA A N 1
ATOM 627 C CA . ALA A 1 82 ? -10.111 5.047 25.023 1.00 90.88 82 ALA A CA 1
ATOM 628 C C . ALA A 1 82 ? -10.211 3.701 25.758 1.00 90.88 82 ALA A C 1
ATOM 630 O O . ALA A 1 82 ? -9.851 3.630 26.928 1.00 90.88 82 ALA A O 1
ATOM 631 N N . PHE A 1 83 ? -10.652 2.638 25.082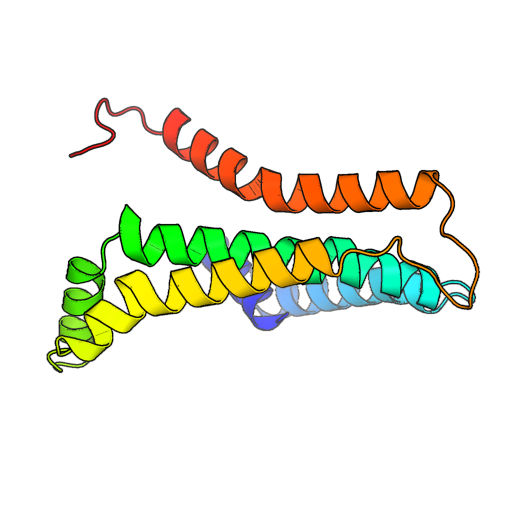 1.00 91.56 83 PHE A N 1
ATOM 632 C CA . PHE A 1 83 ? -10.692 1.286 25.638 1.00 91.56 83 PHE A CA 1
ATOM 633 C C . PHE A 1 83 ? -9.290 0.678 25.811 1.00 91.56 83 PHE A C 1
ATOM 635 O O . PHE A 1 83 ? -9.023 0.064 26.839 1.00 91.56 83 PHE A O 1
ATOM 642 N N . MET A 1 84 ? -8.379 0.882 24.853 1.00 92.81 84 MET A N 1
ATOM 643 C CA . MET A 1 84 ? -7.017 0.329 24.904 1.00 92.81 84 MET A CA 1
ATOM 644 C C . MET A 1 84 ? -6.102 1.058 25.894 1.00 92.81 84 MET A C 1
ATOM 646 O O . MET A 1 84 ? -5.321 0.417 26.591 1.00 92.81 84 MET A O 1
ATOM 650 N N . PHE A 1 85 ? -6.179 2.391 25.946 1.00 90.25 85 PHE A N 1
ATOM 651 C CA . PHE A 1 85 ? -5.243 3.219 26.719 1.00 90.25 85 PHE A CA 1
ATOM 652 C C . PHE A 1 85 ? -5.867 3.878 27.954 1.00 90.25 85 PHE A C 1
ATOM 654 O O . PHE A 1 85 ? -5.148 4.477 28.748 1.00 90.25 85 PHE A O 1
ATOM 661 N N . GLY A 1 86 ? -7.193 3.841 28.112 1.00 87.12 86 GLY A N 1
ATOM 662 C CA . GLY A 1 86 ? -7.895 4.543 29.195 1.00 87.12 86 GLY A CA 1
ATOM 663 C C . GLY A 1 86 ? -7.950 6.072 29.041 1.00 87.12 86 GLY A C 1
ATOM 664 O O . GLY A 1 86 ? -8.441 6.762 29.932 1.00 87.12 86 GLY A O 1
ATOM 665 N N . ILE A 1 87 ? -7.467 6.628 27.922 1.00 86.31 87 ILE A N 1
ATOM 666 C CA . ILE A 1 87 ? -7.367 8.078 27.689 1.00 86.31 87 ILE A CA 1
ATOM 667 C C . ILE A 1 87 ? -8.506 8.553 26.782 1.00 86.31 87 ILE A C 1
ATOM 669 O O . ILE A 1 87 ? -8.736 8.016 25.699 1.00 86.31 87 ILE A O 1
ATOM 673 N N . LYS A 1 88 ? -9.202 9.625 27.184 1.00 81.81 88 LYS A N 1
ATOM 674 C CA . LYS A 1 88 ? -10.213 10.277 26.339 1.00 81.81 88 LYS A CA 1
ATOM 675 C C . LYS A 1 88 ? -9.532 11.175 25.305 1.00 81.81 88 LYS A C 1
ATOM 677 O O . LYS A 1 88 ? -8.996 12.227 25.639 1.00 81.81 88 LYS A O 1
ATOM 682 N N . THR A 1 89 ? -9.595 10.791 24.034 1.00 81.31 89 THR A N 1
ATOM 683 C CA . THR A 1 89 ? -9.119 11.631 22.923 1.00 81.31 89 THR A CA 1
ATOM 684 C C . THR A 1 89 ? -10.008 12.872 22.763 1.00 81.31 89 THR A C 1
ATOM 686 O O . THR A 1 89 ? -11.224 12.740 22.582 1.00 81.31 89 THR A O 1
ATOM 689 N N . GLY A 1 90 ? -9.411 14.067 22.812 1.00 84.12 90 GLY A N 1
ATOM 690 C CA . GLY A 1 90 ? -10.105 15.351 22.642 1.00 84.12 90 GLY A CA 1
ATOM 691 C C . GLY A 1 90 ? -10.571 15.651 21.207 1.00 84.12 90 GLY A C 1
ATOM 692 O O . GLY A 1 90 ? -10.355 14.871 20.279 1.00 84.12 90 GLY A O 1
ATOM 693 N N . LEU A 1 91 ? -11.200 16.817 21.016 1.00 84.19 91 LEU A N 1
ATOM 694 C CA . LEU A 1 91 ? -11.721 17.273 19.715 1.00 84.19 91 LEU A CA 1
ATOM 695 C C . LEU A 1 91 ? -10.623 17.499 18.663 1.00 84.19 91 LEU A C 1
ATOM 697 O O . LEU A 1 91 ? -10.860 17.235 17.488 1.00 84.19 91 LEU A O 1
ATOM 701 N N . TYR A 1 92 ? -9.422 17.909 19.084 1.00 87.75 92 TYR A N 1
ATOM 702 C CA . TYR A 1 92 ? -8.265 18.091 18.200 1.00 87.75 92 TYR A CA 1
ATOM 703 C C . TYR A 1 92 ? -7.957 16.827 17.381 1.00 87.75 92 TYR A C 1
ATOM 705 O O . TYR A 1 92 ? -7.932 16.868 16.153 1.00 87.75 92 TYR A O 1
ATOM 713 N N . TRP A 1 93 ? -7.826 15.679 18.052 1.00 86.62 93 TRP A N 1
ATOM 714 C CA . TRP A 1 93 ? -7.539 14.395 17.405 1.00 86.62 93 TRP A CA 1
ATOM 715 C C . TRP A 1 93 ? -8.655 13.953 16.460 1.00 86.62 93 TRP A C 1
ATOM 717 O O . TRP A 1 93 ? -8.389 13.406 15.393 1.00 86.62 93 TRP A O 1
ATOM 727 N N . ARG A 1 94 ? -9.910 14.258 16.810 1.00 86.56 94 ARG A N 1
ATOM 728 C CA . ARG A 1 94 ? -11.064 13.934 15.965 1.00 86.56 94 ARG A CA 1
ATOM 729 C C . ARG A 1 94 ? -11.056 14.703 14.649 1.00 86.56 94 ARG A C 1
ATOM 731 O O . ARG A 1 94 ? -11.322 14.116 13.605 1.00 86.56 94 ARG A O 1
ATOM 738 N N . ILE A 1 95 ? -10.759 16.000 14.699 1.00 89.38 95 ILE A N 1
ATOM 739 C CA . ILE A 1 95 ? -10.677 16.844 13.499 1.00 89.38 95 ILE A CA 1
ATOM 740 C C . ILE A 1 95 ? -9.460 16.441 12.663 1.00 89.38 95 ILE A C 1
ATOM 742 O O . ILE A 1 95 ? -9.570 16.317 11.442 1.00 89.38 95 ILE A O 1
ATOM 746 N N . CYS A 1 96 ? -8.332 16.168 13.326 1.00 90.62 96 CY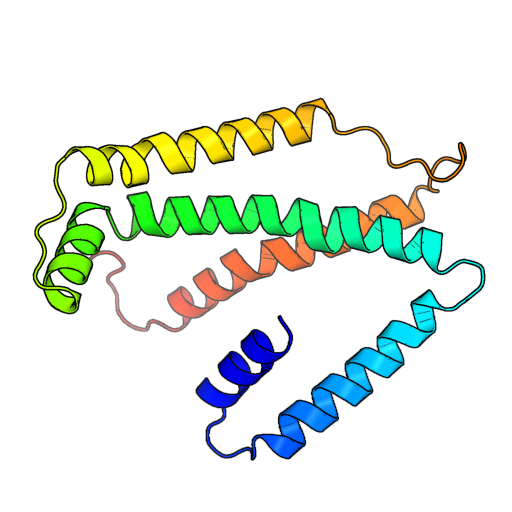S A N 1
ATOM 747 C CA . CYS A 1 96 ? -7.109 15.736 12.665 1.00 90.62 96 CYS A CA 1
ATOM 748 C C . CYS A 1 96 ? -7.347 14.468 11.830 1.00 90.62 96 CYS A C 1
ATOM 750 O O . CYS A 1 96 ? -7.174 14.496 10.615 1.00 90.62 96 CYS A O 1
ATOM 752 N N . TRP A 1 97 ? -7.861 13.398 12.444 1.00 88.75 97 TRP A N 1
ATOM 753 C CA . TRP A 1 97 ? -8.099 12.132 11.742 1.00 88.75 97 TRP A CA 1
ATOM 754 C C . TRP A 1 97 ? -9.271 12.183 10.761 1.00 88.75 97 TRP A C 1
ATOM 756 O O . TRP A 1 97 ? -9.238 11.510 9.735 1.00 88.75 97 TRP A O 1
ATOM 766 N N . GLY A 1 98 ? -10.311 12.966 11.055 1.00 86.88 98 GLY A N 1
ATOM 767 C CA . GLY A 1 98 ? -11.511 13.027 10.220 1.00 86.88 98 GLY A CA 1
ATOM 768 C C . GLY A 1 98 ? -11.367 13.859 8.951 1.00 86.88 98 GLY A C 1
ATOM 769 O O . GLY A 1 98 ? -11.971 13.513 7.942 1.00 86.88 98 GLY A O 1
ATOM 770 N N . PHE A 1 99 ? -10.595 14.946 9.001 1.00 87.56 99 PHE A N 1
ATOM 771 C CA . PHE A 1 99 ? -10.537 15.925 7.911 1.00 87.56 99 PHE A CA 1
ATOM 772 C C . PHE A 1 99 ? -9.112 16.298 7.512 1.00 87.56 99 PHE A C 1
ATOM 774 O O . PHE A 1 99 ? -8.810 16.324 6.322 1.00 87.56 99 PHE A O 1
ATOM 781 N N . VAL A 1 100 ? -8.225 16.561 8.475 1.00 92.12 100 VAL A N 1
ATOM 782 C CA . VAL A 1 100 ? -6.878 17.070 8.160 1.00 92.12 100 VAL A CA 1
ATOM 783 C C . VAL A 1 100 ? -6.030 15.998 7.482 1.00 92.12 100 VAL A C 1
ATOM 785 O O . VAL A 1 100 ? -5.476 16.248 6.419 1.00 92.12 100 VAL A O 1
ATOM 788 N N . THR A 1 101 ? -5.952 14.794 8.050 1.00 91.31 101 THR A N 1
ATOM 789 C CA . THR A 1 101 ? -5.166 13.685 7.489 1.00 91.31 101 THR A CA 1
ATOM 790 C C . THR A 1 101 ? -5.634 13.263 6.088 1.00 91.31 101 THR A C 1
ATOM 792 O O . THR A 1 101 ? -4.791 13.228 5.191 1.00 91.31 101 THR A O 1
ATOM 795 N N . PRO A 1 102 ? -6.933 12.983 5.838 1.00 89.81 102 PRO A N 1
ATOM 796 C CA . PRO A 1 102 ? -7.384 12.657 4.485 1.00 89.81 102 PRO A CA 1
ATOM 797 C C . PRO A 1 102 ? -7.234 13.842 3.519 1.00 89.81 102 PRO A C 1
ATOM 799 O O . PRO A 1 102 ? -6.871 13.629 2.366 1.00 89.81 102 PRO A O 1
ATOM 802 N N . GLY A 1 103 ? -7.433 15.083 3.980 1.00 91.12 103 GLY A N 1
ATOM 803 C CA . GLY A 1 103 ? -7.237 16.283 3.162 1.00 91.12 103 GLY A CA 1
ATOM 804 C C . GLY A 1 103 ? -5.783 16.482 2.728 1.00 91.12 103 GLY A C 1
ATOM 805 O O . GLY A 1 103 ? -5.518 16.677 1.545 1.00 91.12 103 GLY A O 1
ATOM 806 N N . LEU A 1 104 ? -4.829 16.364 3.655 1.00 92.44 104 LEU A N 1
ATOM 807 C CA . LEU A 1 104 ? -3.397 16.440 3.347 1.00 92.44 104 LEU A CA 1
ATOM 808 C C . LEU A 1 104 ? -2.968 15.349 2.363 1.00 92.44 104 LEU A C 1
ATOM 810 O O . LEU A 1 104 ? -2.218 15.621 1.432 1.00 92.44 104 LEU A O 1
ATOM 814 N N . MET A 1 105 ? -3.471 14.127 2.529 1.00 90.56 105 MET A N 1
ATOM 815 C CA . MET A 1 105 ? -3.137 13.024 1.627 1.00 90.56 105 MET A CA 1
ATOM 816 C C . MET A 1 105 ? -3.756 13.201 0.236 1.00 90.56 105 MET A C 1
ATOM 818 O O . MET A 1 105 ? -3.108 12.896 -0.763 1.00 90.56 105 MET A O 1
ATOM 822 N N . ALA A 1 106 ? -4.960 13.774 0.145 1.00 88.62 106 ALA A N 1
ATOM 823 C CA . ALA A 1 106 ? -5.541 14.170 -1.135 1.00 88.62 106 ALA A CA 1
ATOM 824 C C . ALA A 1 106 ? -4.714 15.269 -1.829 1.00 88.62 106 ALA A C 1
ATOM 826 O O . ALA A 1 106 ? -4.507 15.197 -3.039 1.00 88.62 106 ALA A O 1
ATOM 827 N N . LEU A 1 107 ? -4.186 16.245 -1.079 1.00 91.19 107 LEU A N 1
ATOM 828 C CA . LEU A 1 107 ? -3.285 17.268 -1.627 1.00 91.19 107 LEU A CA 1
ATOM 829 C C . LEU A 1 107 ? -1.993 16.660 -2.181 1.00 91.19 107 LEU A C 1
ATOM 831 O O . LEU A 1 107 ? -1.578 17.028 -3.277 1.00 91.19 107 LEU A O 1
ATOM 835 N N . VAL A 1 108 ? -1.389 15.705 -1.465 1.00 89.44 108 VAL A N 1
ATOM 836 C CA . VAL A 1 108 ? -0.197 14.983 -1.945 1.00 89.44 108 VAL A CA 1
ATOM 837 C C . VAL A 1 108 ? -0.493 14.238 -3.248 1.00 89.44 108 VAL A C 1
ATOM 839 O O . VAL A 1 108 ? 0.326 14.272 -4.162 1.00 89.44 108 VAL A O 1
ATOM 842 N N . LEU A 1 109 ? -1.670 13.620 -3.382 1.00 86.56 109 LEU A N 1
ATOM 843 C CA . LEU A 1 109 ? -2.068 12.963 -4.630 1.00 86.56 109 LEU A CA 1
ATOM 844 C C . LEU A 1 109 ? -2.238 13.960 -5.780 1.00 86.56 109 LEU A C 1
ATOM 846 O O . LEU A 1 109 ? -1.748 13.697 -6.873 1.00 86.56 109 LEU A O 1
ATOM 850 N N . ILE A 1 110 ? -2.887 15.105 -5.549 1.00 88.06 110 ILE A N 1
ATOM 851 C CA . ILE A 1 110 ? -3.038 16.143 -6.582 1.00 88.06 110 ILE A CA 1
ATOM 852 C C . ILE A 1 110 ? -1.661 16.636 -7.031 1.00 88.06 110 ILE A C 1
ATOM 854 O O . ILE A 1 110 ? -1.399 16.702 -8.228 1.00 88.06 110 ILE A O 1
ATOM 858 N N . TYR A 1 111 ? -0.768 16.920 -6.084 1.00 87.50 111 TYR A N 1
ATOM 859 C CA . TYR A 1 111 ? 0.603 17.321 -6.384 1.00 87.50 111 TYR A CA 1
ATOM 860 C C . TYR A 1 111 ? 1.343 16.246 -7.199 1.00 87.50 111 TYR A C 1
ATOM 862 O O . TYR A 1 111 ? 1.920 16.551 -8.240 1.00 87.50 111 TYR A O 1
ATOM 870 N N . SER A 1 112 ? 1.230 14.974 -6.801 1.00 83.31 112 SER A N 1
ATOM 871 C CA . SER A 1 112 ? 1.832 13.845 -7.518 1.00 83.31 112 SER A CA 1
ATOM 872 C C . SER A 1 112 ? 1.273 13.647 -8.932 1.00 83.31 112 SER A C 1
ATOM 874 O O . SER A 1 112 ? 1.995 13.142 -9.787 1.00 83.31 112 SER A O 1
ATOM 876 N N . LEU A 1 113 ? 0.009 14.003 -9.190 1.00 81.38 113 LEU A N 1
ATOM 877 C CA . LEU A 1 113 ? -0.585 13.956 -10.531 1.00 81.38 113 LEU A CA 1
ATOM 878 C C . LEU A 1 113 ? -0.155 15.141 -11.400 1.00 81.38 113 LEU A C 1
ATOM 880 O O . LEU A 1 113 ? -0.006 14.981 -12.607 1.00 81.38 113 LEU A O 1
ATOM 884 N N . VAL A 1 114 ? 0.044 16.320 -10.807 1.00 82.69 114 VAL A N 1
ATOM 885 C CA . VAL A 1 114 ? 0.510 17.517 -11.527 1.00 82.69 114 VAL A CA 1
ATOM 886 C C . VAL A 1 114 ? 1.979 17.383 -11.924 1.00 82.69 114 VAL A C 1
ATOM 888 O O . VAL A 1 114 ? 2.350 17.756 -13.033 1.00 82.69 114 VAL A O 1
ATOM 891 N N . GLU A 1 115 ? 2.810 16.819 -11.049 1.00 75.50 115 GLU A N 1
ATOM 892 C CA . GLU A 1 115 ? 4.229 16.573 -11.329 1.00 75.50 115 GLU A CA 1
ATOM 893 C C . GLU A 1 115 ? 4.465 15.278 -12.131 1.00 75.50 115 GLU A C 1
ATOM 895 O O . GLU A 1 115 ? 5.606 14.913 -12.410 1.00 75.50 115 GLU A O 1
ATOM 900 N N . TYR A 1 116 ? 3.400 14.583 -12.548 1.00 68.56 116 TYR A N 1
ATOM 901 C CA . TYR A 1 116 ? 3.513 13.390 -13.379 1.00 68.56 116 TYR A CA 1
ATOM 902 C C . TYR A 1 116 ? 4.107 13.749 -14.749 1.00 68.56 116 TYR A C 1
ATOM 904 O O . TYR A 1 116 ? 3.424 14.214 -15.660 1.00 68.56 116 TYR A O 1
ATOM 912 N N . GLN A 1 117 ? 5.411 13.534 -14.884 1.00 61.44 117 GLN A N 1
ATOM 913 C CA . GLN A 1 117 ? 6.144 13.576 -16.143 1.00 61.44 117 GLN A CA 1
ATOM 914 C C . GLN A 1 117 ? 6.318 12.143 -16.664 1.00 61.44 117 GLN A C 1
ATOM 916 O O . GLN A 1 117 ? 6.435 11.215 -15.854 1.00 61.44 117 GLN A O 1
ATOM 921 N N . PRO A 1 118 ? 6.355 11.925 -17.994 1.00 61.72 118 PRO A N 1
ATOM 922 C CA . PRO A 1 118 ? 6.738 10.626 -18.531 1.00 61.72 118 PRO A CA 1
ATOM 923 C C . PRO A 1 118 ? 8.107 10.254 -17.953 1.00 61.72 118 PRO A C 1
ATOM 925 O O . PRO A 1 118 ? 9.053 11.040 -18.018 1.00 61.72 118 PRO A O 1
ATOM 928 N N . LEU A 1 119 ? 8.194 9.079 -17.320 1.00 60.69 119 LEU A N 1
ATOM 929 C CA . LEU A 1 119 ? 9.448 8.591 -16.753 1.00 60.69 119 LEU A CA 1
ATOM 930 C C . LEU A 1 119 ? 10.523 8.627 -17.837 1.00 60.69 119 LEU A C 1
ATOM 932 O O . LEU A 1 119 ? 10.357 8.042 -18.904 1.00 60.69 119 LEU A O 1
ATOM 936 N N . THR A 1 120 ? 11.634 9.293 -17.545 1.00 59.31 120 THR A N 1
ATOM 937 C CA . THR A 1 120 ? 12.837 9.283 -18.374 1.00 59.31 120 THR A CA 1
ATOM 938 C C . THR A 1 120 ? 13.978 8.708 -17.551 1.00 59.31 120 THR A C 1
ATOM 940 O O . THR A 1 120 ? 14.077 8.932 -16.342 1.00 59.31 120 THR A O 1
ATOM 943 N N . TYR A 1 121 ? 14.831 7.902 -18.178 1.00 58.59 121 TYR A N 1
ATOM 944 C CA . TYR A 1 121 ? 16.027 7.370 -17.530 1.00 58.59 121 TYR A CA 1
ATOM 945 C C . TYR A 1 121 ? 17.234 7.700 -18.401 1.00 58.59 121 TYR A C 1
ATOM 947 O O . TYR A 1 121 ? 17.294 7.297 -19.559 1.00 58.59 121 TYR A O 1
ATOM 955 N N . ASN A 1 122 ? 18.174 8.481 -17.858 1.00 57.19 122 ASN A N 1
ATOM 956 C CA . ASN A 1 122 ? 19.346 9.000 -18.578 1.00 57.19 122 ASN A CA 1
ATOM 957 C C . ASN A 1 122 ? 19.011 9.739 -19.894 1.00 57.19 122 ASN A C 1
ATOM 959 O O . ASN A 1 122 ? 19.739 9.620 -20.874 1.00 57.19 122 ASN A O 1
ATOM 963 N N . GLY A 1 123 ? 17.906 10.497 -19.928 1.00 60.22 123 GLY A N 1
ATOM 964 C CA . GLY A 1 123 ? 17.500 11.276 -21.108 1.00 60.22 123 GLY A CA 1
ATOM 965 C C . GLY A 1 123 ? 16.930 10.449 -22.266 1.00 60.22 123 GLY A C 1
ATOM 966 O O . GLY A 1 123 ? 16.671 11.005 -23.328 1.00 60.22 123 GLY A O 1
ATOM 967 N N . VAL A 1 124 ? 16.715 9.144 -22.066 1.00 64.06 124 VAL A N 1
ATOM 968 C CA . VAL A 1 124 ? 16.022 8.264 -23.013 1.00 64.06 124 VAL A CA 1
ATOM 969 C C . VAL A 1 124 ? 14.603 8.024 -22.500 1.00 64.06 124 VAL A C 1
ATOM 971 O O . VAL A 1 124 ? 14.403 7.643 -21.340 1.00 64.06 124 VAL A O 1
ATOM 974 N N . GLU A 1 125 ? 13.616 8.285 -23.353 1.00 72.50 125 GLU A N 1
ATOM 975 C CA . GLU A 1 125 ? 12.210 7.996 -23.069 1.00 72.50 125 GLU A CA 1
ATOM 976 C C . GLU A 1 125 ? 11.978 6.482 -23.018 1.00 72.50 125 GLU A C 1
ATOM 978 O O . GLU A 1 125 ? 12.545 5.717 -23.804 1.00 72.50 125 GLU A O 1
ATOM 983 N N . TYR A 1 126 ? 11.154 6.035 -22.068 1.00 72.44 126 TYR A N 1
ATOM 984 C CA . TYR A 1 126 ? 10.776 4.627 -21.987 1.00 72.44 126 TYR A CA 1
ATOM 985 C C . TYR A 1 126 ? 9.907 4.269 -23.201 1.00 72.44 126 TYR A C 1
ATOM 987 O O . TYR A 1 126 ? 8.918 4.955 -23.448 1.00 72.44 126 TYR A O 1
ATOM 995 N N . PRO A 1 127 ? 10.214 3.178 -23.926 1.00 78.69 127 PRO A N 1
ATOM 996 C CA . PRO A 1 127 ? 9.343 2.689 -24.989 1.00 78.69 127 PRO A CA 1
ATOM 997 C C . PRO A 1 127 ? 7.926 2.400 -24.477 1.00 78.69 127 PRO A C 1
ATOM 999 O O . PRO A 1 127 ? 7.765 1.905 -23.357 1.00 78.69 127 PRO A O 1
ATOM 1002 N N . ASP A 1 128 ? 6.918 2.591 -25.332 1.00 78.88 128 ASP A N 1
ATOM 1003 C CA . ASP A 1 128 ? 5.490 2.437 -24.996 1.00 78.88 128 ASP A CA 1
ATOM 1004 C C . ASP A 1 128 ? 5.143 1.087 -24.340 1.00 78.88 128 ASP A C 1
ATOM 1006 O O . ASP A 1 128 ? 4.245 0.987 -23.502 1.00 78.88 128 ASP A O 1
ATOM 1010 N N . LEU A 1 129 ? 5.891 0.026 -24.664 1.00 82.88 129 LEU A N 1
ATOM 1011 C CA . LEU A 1 129 ? 5.722 -1.288 -24.044 1.00 82.88 129 LEU A CA 1
ATOM 1012 C C . LEU A 1 129 ? 5.927 -1.246 -22.520 1.00 82.88 129 LEU A C 1
ATOM 1014 O O . LEU A 1 129 ? 5.147 -1.839 -21.776 1.00 82.88 129 LEU A O 1
ATOM 1018 N N . TYR A 1 130 ? 6.954 -0.540 -22.045 1.00 80.94 130 TYR A N 1
ATOM 1019 C CA . TYR A 1 130 ? 7.256 -0.440 -20.614 1.00 80.94 130 TYR A CA 1
ATOM 1020 C C . TYR A 1 130 ? 6.228 0.414 -19.877 1.00 80.94 130 TYR A C 1
ATOM 1022 O O . TYR A 1 130 ? 5.907 0.130 -18.723 1.00 80.94 130 TYR A O 1
ATOM 1030 N N . TYR A 1 131 ? 5.657 1.404 -20.561 1.00 82.00 131 TYR A N 1
ATOM 1031 C CA . TYR A 1 131 ? 4.544 2.194 -20.050 1.00 82.00 131 TYR A CA 1
ATOM 1032 C C . TYR A 1 131 ? 3.303 1.323 -19.808 1.00 82.00 131 TYR A C 1
ATOM 1034 O O . TYR A 1 131 ? 2.727 1.345 -18.719 1.00 82.00 131 TYR A O 1
ATOM 1042 N N . ASN A 1 132 ? 2.950 0.472 -20.778 1.00 86.81 132 ASN A N 1
ATOM 1043 C CA . ASN A 1 132 ? 1.833 -0.470 -20.649 1.00 86.81 132 ASN A CA 1
ATOM 1044 C C . ASN A 1 132 ? 2.050 -1.479 -19.511 1.00 86.81 132 ASN A C 1
ATOM 1046 O O . ASN A 1 132 ? 1.116 -1.785 -18.767 1.00 86.81 132 ASN A O 1
ATOM 1050 N N . ILE A 1 133 ? 3.282 -1.970 -19.340 1.00 88.38 133 ILE A N 1
ATOM 1051 C CA . ILE A 1 133 ? 3.641 -2.850 -18.218 1.00 88.38 133 ILE A CA 1
ATOM 1052 C C . ILE A 1 133 ? 3.484 -2.108 -16.882 1.00 88.38 133 ILE A C 1
ATOM 1054 O O . ILE A 1 133 ? 2.891 -2.659 -15.954 1.00 88.38 133 ILE A O 1
ATOM 1058 N N . GLY A 1 134 ? 3.947 -0.857 -16.792 1.00 87.12 134 GLY A N 1
ATOM 1059 C CA . GLY A 1 134 ? 3.812 -0.020 -15.595 1.00 87.12 134 GLY A CA 1
ATOM 1060 C C . GLY A 1 134 ? 2.354 0.185 -15.174 1.00 87.12 134 GLY A C 1
ATOM 1061 O O . GLY A 1 134 ? 1.994 -0.079 -14.023 1.00 87.12 134 GLY A O 1
ATOM 1062 N N . TRP A 1 135 ? 1.480 0.552 -16.113 1.00 87.44 135 TRP A N 1
ATOM 1063 C CA . TRP A 1 135 ? 0.042 0.668 -15.844 1.00 87.44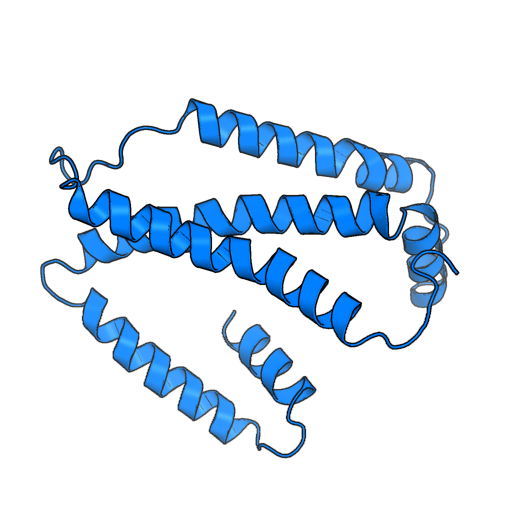 135 TRP A CA 1
ATOM 1064 C C . TRP A 1 135 ? -0.615 -0.664 -15.492 1.00 87.44 135 TRP A C 1
ATOM 1066 O O . TRP A 1 135 ? -1.487 -0.698 -14.624 1.00 87.44 135 TRP A O 1
ATOM 1076 N N .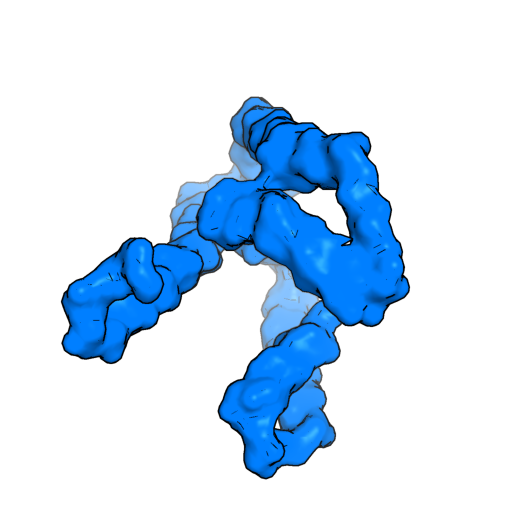 GLY A 1 136 ? -0.179 -1.766 -16.109 1.00 91.44 136 GLY A N 1
ATOM 1077 C CA . GLY A 1 136 ? -0.627 -3.109 -15.748 1.00 91.44 136 GLY A CA 1
ATOM 1078 C C . GLY A 1 136 ? -0.295 -3.458 -14.295 1.00 91.44 136 GLY A C 1
ATOM 1079 O O . GLY A 1 136 ? -1.167 -3.914 -13.554 1.00 91.44 136 GLY A O 1
ATOM 1080 N N . MET A 1 137 ? 0.937 -3.184 -13.854 1.00 90.00 137 MET A N 1
ATOM 1081 C CA . MET A 1 137 ? 1.359 -3.389 -12.463 1.00 90.00 137 MET A CA 1
ATOM 1082 C C . MET A 1 137 ? 0.536 -2.544 -11.487 1.00 90.00 137 MET A C 1
ATOM 1084 O O . MET A 1 137 ? 0.048 -3.060 -10.478 1.00 90.00 137 MET A O 1
ATOM 1088 N N . TRP A 1 138 ? 0.333 -1.268 -11.818 1.00 90.31 138 TRP A N 1
ATOM 1089 C CA . TRP A 1 138 ? -0.491 -0.362 -11.024 1.00 90.31 138 TRP A CA 1
ATOM 1090 C C . TRP A 1 138 ? -1.941 -0.846 -10.905 1.00 90.31 138 TRP A C 1
ATOM 1092 O O . TRP A 1 138 ? -2.483 -0.941 -9.799 1.00 90.31 138 TRP A O 1
ATOM 1102 N N . ALA A 1 139 ? -2.548 -1.234 -12.029 1.00 91.00 139 ALA A N 1
ATOM 1103 C CA . ALA A 1 139 ? -3.916 -1.732 -12.076 1.00 91.00 139 ALA A CA 1
ATOM 1104 C C . ALA A 1 139 ? -4.084 -3.007 -11.241 1.00 91.00 139 ALA A C 1
ATOM 1106 O O . ALA A 1 139 ? -5.059 -3.119 -10.501 1.00 91.00 139 ALA A O 1
ATOM 1107 N N . ILE A 1 140 ? -3.126 -3.940 -11.295 1.00 93.69 140 ILE A N 1
ATOM 1108 C CA . ILE A 1 140 ? -3.152 -5.155 -10.469 1.00 93.69 140 ILE A CA 1
ATOM 1109 C C . ILE A 1 140 ? -3.134 -4.797 -8.978 1.00 93.69 140 ILE A C 1
ATOM 1111 O O . ILE A 1 140 ? -3.939 -5.342 -8.221 1.00 93.69 140 ILE A O 1
ATOM 1115 N N . GLY A 1 141 ? -2.264 -3.877 -8.551 1.00 89.88 141 GLY A N 1
ATOM 1116 C CA . GLY A 1 141 ? -2.167 -3.486 -7.142 1.00 89.88 141 GLY A CA 1
ATOM 1117 C C . GLY A 1 141 ? -3.434 -2.819 -6.610 1.00 89.88 141 GLY A C 1
ATOM 1118 O O . GLY A 1 141 ? -3.902 -3.173 -5.528 1.00 89.88 141 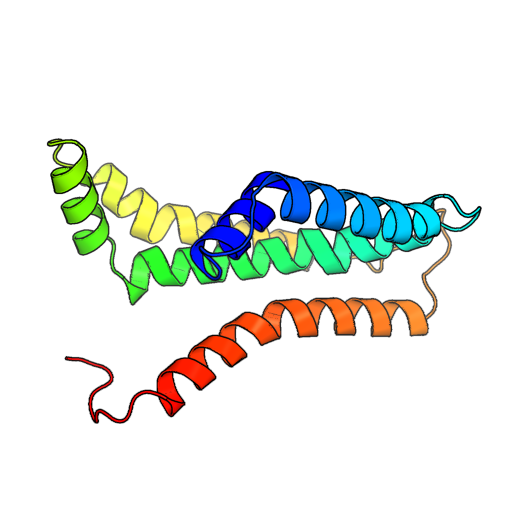GLY A O 1
ATOM 1119 N N . ILE A 1 142 ? -4.034 -1.911 -7.382 1.00 91.56 142 ILE A N 1
ATOM 1120 C CA . ILE A 1 142 ? -5.280 -1.248 -6.973 1.00 91.56 142 ILE A CA 1
ATOM 1121 C C . ILE A 1 142 ? -6.4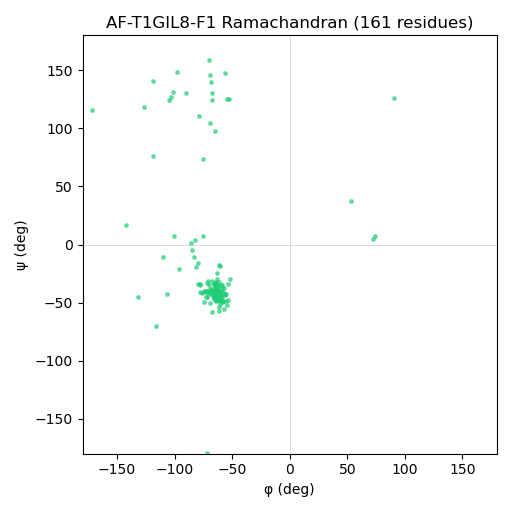71 -2.199 -7.046 1.00 91.56 142 ILE A C 1
ATOM 1123 O O . ILE A 1 142 ? -7.299 -2.181 -6.139 1.00 91.56 142 ILE A O 1
ATOM 1127 N N . CYS A 1 143 ? -6.550 -3.053 -8.071 1.00 92.62 143 CYS A N 1
ATOM 1128 C CA . CYS A 1 143 ? -7.665 -3.980 -8.282 1.00 92.62 143 CYS A CA 1
ATOM 1129 C C . CYS A 1 143 ? -7.808 -5.016 -7.153 1.00 92.62 143 CYS A C 1
ATOM 1131 O O . CYS A 1 143 ? -8.916 -5.486 -6.890 1.00 92.62 143 CYS A O 1
ATOM 1133 N N . GLN A 1 144 ? -6.737 -5.321 -6.412 1.00 90.69 144 GLN A N 1
ATOM 1134 C CA . GLN A 1 144 ? -6.820 -6.179 -5.225 1.00 90.69 144 GLN A CA 1
ATOM 1135 C C . GLN A 1 144 ? -7.844 -5.655 -4.202 1.00 90.69 144 GLN A C 1
ATOM 1137 O O . GLN A 1 144 ? -8.625 -6.441 -3.670 1.00 90.69 144 GLN A O 1
ATOM 1142 N N . LEU A 1 145 ? -7.895 -4.343 -3.945 1.00 90.06 145 LEU A N 1
ATOM 1143 C CA . LEU A 1 145 ? -8.799 -3.763 -2.944 1.00 90.06 145 LEU A CA 1
ATOM 1144 C C . LEU A 1 145 ? -10.291 -4.016 -3.269 1.00 90.06 145 LEU A C 1
ATOM 1146 O O . LEU A 1 145 ? -10.967 -4.639 -2.442 1.00 90.06 145 LEU A O 1
ATOM 1150 N N . PRO A 1 146 ? -10.831 -3.617 -4.442 1.00 90.25 146 PRO A N 1
ATOM 1151 C CA . PRO A 1 146 ? -12.212 -3.911 -4.801 1.00 90.25 146 PRO A CA 1
ATOM 1152 C C . PRO A 1 146 ? -12.450 -5.409 -4.995 1.00 90.25 146 PRO A C 1
ATOM 1154 O O . PRO A 1 146 ? -13.517 -5.886 -4.623 1.00 90.25 146 PRO A O 1
ATOM 1157 N N . PHE A 1 147 ? -11.474 -6.175 -5.499 1.00 92.69 147 PHE A N 1
ATOM 1158 C CA . PHE A 1 147 ? -11.617 -7.624 -5.649 1.00 92.69 147 PHE A CA 1
ATOM 1159 C C . PHE A 1 147 ? -11.921 -8.310 -4.309 1.00 92.69 147 PHE A C 1
ATOM 1161 O O . PHE A 1 147 ? -12.894 -9.061 -4.205 1.00 92.69 147 PHE A O 1
ATOM 1168 N N . TRP A 1 148 ? -11.149 -8.010 -3.259 1.00 90.31 148 TRP A N 1
ATOM 1169 C CA . TRP A 1 148 ? -11.393 -8.560 -1.923 1.00 90.31 148 TRP A CA 1
ATOM 1170 C C . TRP A 1 148 ? -12.682 -8.024 -1.295 1.00 90.31 148 TRP A C 1
ATOM 1172 O O . TRP A 1 148 ? -13.405 -8.796 -0.663 1.00 90.31 148 TRP A O 1
ATOM 1182 N N . ALA A 1 149 ? -13.005 -6.743 -1.497 1.00 87.81 149 ALA A N 1
ATOM 1183 C CA . ALA A 1 149 ? -14.265 -6.171 -1.028 1.00 87.81 149 ALA A CA 1
ATOM 1184 C C . ALA A 1 149 ? -15.474 -6.892 -1.653 1.00 87.81 149 ALA A C 1
ATOM 1186 O O . ALA A 1 149 ? -16.346 -7.374 -0.930 1.00 87.81 149 ALA A O 1
ATOM 1187 N N . CYS A 1 150 ? -15.487 -7.062 -2.979 1.00 89.94 150 CYS A N 1
ATOM 1188 C CA . CYS A 1 150 ? -16.516 -7.813 -3.692 1.00 89.94 150 CYS A CA 1
ATOM 1189 C C . CYS A 1 150 ? -16.573 -9.273 -3.234 1.00 89.94 150 CYS A C 1
ATOM 1191 O O . CYS A 1 150 ? -17.658 -9.779 -2.964 1.00 89.94 150 CYS A O 1
ATOM 1193 N N . TYR A 1 151 ? -15.428 -9.950 -3.096 1.00 91.44 151 TYR A N 1
ATOM 1194 C CA . TYR A 1 151 ? -15.379 -11.338 -2.626 1.00 91.44 151 TYR A CA 1
ATOM 1195 C C . TYR A 1 151 ? -16.050 -11.514 -1.256 1.00 91.44 151 TYR A C 1
ATOM 1197 O O . TYR A 1 151 ? -16.816 -12.460 -1.060 1.00 91.44 151 TYR A O 1
ATOM 1205 N N . VAL A 1 152 ? -15.794 -10.604 -0.310 1.00 87.44 152 VAL A N 1
ATOM 1206 C CA . VAL A 1 152 ? -16.420 -10.639 1.020 1.00 87.44 152 VAL A CA 1
ATOM 1207 C C . VAL A 1 152 ? -17.930 -10.419 0.922 1.00 87.44 152 VAL A C 1
ATOM 1209 O O . VAL A 1 152 ? -18.681 -11.196 1.513 1.00 87.44 152 VAL A O 1
ATOM 1212 N N . VAL A 1 153 ? -18.370 -9.442 0.123 1.00 87.00 153 VAL A N 1
ATOM 1213 C CA . VAL A 1 153 ? -19.799 -9.156 -0.093 1.00 87.00 153 VAL A CA 1
A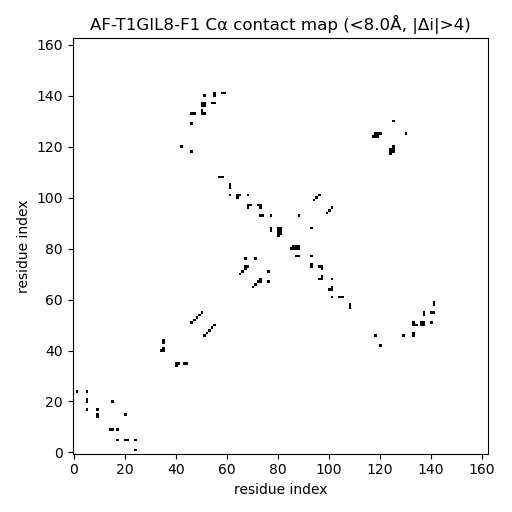TOM 1214 C C . VAL A 1 153 ? -20.520 -10.354 -0.720 1.00 87.00 153 VAL A C 1
ATOM 1216 O O . VAL A 1 153 ? -21.578 -10.744 -0.238 1.00 87.00 153 VAL A O 1
ATOM 1219 N N . TYR A 1 154 ? -19.938 -11.008 -1.731 1.00 87.69 154 TYR A N 1
ATOM 1220 C CA . TYR A 1 154 ? -20.536 -12.198 -2.354 1.00 87.69 154 TYR A CA 1
ATOM 1221 C C . TYR A 1 154 ? -20.581 -13.415 -1.423 1.00 87.69 154 TYR A C 1
ATOM 1223 O O . TYR A 1 154 ? -21.473 -14.256 -1.539 1.00 87.69 154 TYR A O 1
ATOM 1231 N N . LYS A 1 155 ? -19.612 -13.547 -0.510 1.00 84.75 155 LYS A N 1
ATOM 1232 C CA . LYS A 1 155 ? -19.559 -14.670 0.435 1.00 84.75 155 LYS A CA 1
ATOM 1233 C C . LYS A 1 155 ? -20.472 -14.460 1.649 1.00 84.75 155 LYS A C 1
ATOM 1235 O O . LYS A 1 155 ? -20.828 -15.438 2.313 1.00 84.75 155 LYS A O 1
ATOM 1240 N N . GLN A 1 156 ? -20.873 -13.223 1.938 1.00 81.00 156 GLN A N 1
ATOM 1241 C CA . GLN A 1 156 ? -21.906 -12.932 2.927 1.00 81.00 156 GLN A CA 1
ATOM 1242 C C . GLN A 1 156 ? -23.273 -13.404 2.410 1.00 81.00 156 GLN A C 1
ATOM 1244 O O . GLN A 1 156 ? -23.911 -12.770 1.582 1.00 81.00 156 GLN A O 1
ATOM 1249 N N . LYS A 1 157 ? -23.760 -14.525 2.953 1.00 59.31 157 LYS A N 1
ATOM 1250 C CA . LYS A 1 157 ? -25.126 -15.041 2.730 1.00 59.31 157 LYS A CA 1
ATOM 1251 C C . LYS A 1 157 ? -26.218 -14.273 3.503 1.00 59.31 157 LYS A C 1
ATOM 1253 O O . LYS A 1 157 ? -27.359 -14.721 3.533 1.00 59.31 157 LYS A O 1
ATOM 1258 N N . GLY A 1 158 ? -25.879 -13.165 4.165 1.00 56.72 158 GLY A N 1
ATOM 1259 C CA . GLY A 1 158 ? -26.794 -12.383 5.000 1.00 56.72 158 GLY A CA 1
ATOM 1260 C C . GLY A 1 158 ? -27.220 -11.090 4.312 1.00 56.72 158 GLY A C 1
ATOM 1261 O O . GLY A 1 158 ? -26.380 -10.281 3.931 1.00 56.72 158 GLY A O 1
ATOM 1262 N N . SER A 1 159 ? -28.526 -10.893 4.166 1.00 56.00 159 SER A N 1
ATOM 1263 C CA . SER A 1 159 ? -29.151 -9.695 3.609 1.00 56.00 159 SER A CA 1
ATOM 1264 C C . SER A 1 159 ? -29.118 -8.522 4.597 1.00 56.00 159 SER A C 1
ATOM 1266 O O . SER A 1 159 ? -30.142 -8.204 5.186 1.00 56.00 159 SER A O 1
ATOM 1268 N N . SER A 1 160 ? -27.963 -7.895 4.817 1.00 49.47 160 SER A N 1
ATOM 1269 C CA . SER A 1 160 ? -27.886 -6.514 5.326 1.00 49.47 160 SER A CA 1
ATOM 1270 C C . SER A 1 160 ? -26.441 -6.018 5.266 1.00 49.47 160 SER A C 1
ATOM 1272 O O . SER A 1 160 ? -25.563 -6.560 5.930 1.00 49.47 160 SER A O 1
ATOM 1274 N N . LEU A 1 161 ? -26.184 -4.987 4.457 1.00 57.25 161 LEU A N 1
ATOM 1275 C CA . LEU A 1 161 ? -24.897 -4.275 4.394 1.00 57.25 161 LEU A CA 1
ATOM 1276 C C . LEU A 1 161 ? -24.794 -3.159 5.457 1.00 57.25 161 LEU A C 1
ATOM 1278 O O . LEU A 1 161 ? -23.799 -2.435 5.481 1.00 57.25 161 LEU A O 1
ATOM 1282 N N . MET A 1 162 ? -25.816 -2.983 6.305 1.00 48.56 162 MET A N 1
ATOM 1283 C CA . MET A 1 162 ? -25.967 -1.805 7.171 1.00 48.56 162 MET A CA 1
ATOM 1284 C C . MET A 1 162 ? -26.526 -2.078 8.581 1.00 48.56 162 MET A C 1
ATOM 1286 O O . MET A 1 162 ? -26.898 -1.122 9.259 1.00 48.56 162 MET A O 1
ATOM 1290 N N . GLU A 1 163 ? -26.528 -3.325 9.059 1.00 36.31 163 GLU A N 1
ATOM 1291 C CA . GLU A 1 163 ? -26.817 -3.658 10.469 1.00 36.31 163 GLU A CA 1
ATOM 1292 C C . GLU A 1 163 ? -25.665 -4.413 11.136 1.00 36.31 163 GLU A C 1
ATOM 1294 O O . GLU A 1 163 ? -25.107 -5.337 10.500 1.00 36.31 163 GLU A O 1
#

Nearest PDB structures (foldseek):
  8wtw-assembly1_A  TM=9.367E-01  e=4.758E-07  Homo sapiens
  6m0z-assembly1_A  TM=9.232E-01  e=7.384E-07  Drosophila melanogaster
  4xpf-assembly1_A  TM=9.329E-01  e=9.717E-07  Drosophila melanogaster
  8wfk-assembly1_A  TM=9.048E-01  e=1.427E-06  Homo sapiens
  6zpl-assembly1_B  TM=8.120E-01  e=7.384E-07  Homo sapiens